Protein AF-A0A1B6IIE5-F1 (afdb_monomer)

Organism: NCBI:txid320908

InterPro domains:
  IPR002126 Cadherin-like [PF00028] (2-66)
  IPR002126 Cadherin-like [PF00028] (81-155)
  IPR002126 Cadherin-like [PR00205] (16-35)
  IPR002126 Cadherin-like [PR00205] (54-73)
  IPR002126 Cadherin-like [PR00205] (73-86)
  IPR002126 Cadherin-like [PR00205] (128-154)
  IPR002126 Cadherin-like [PS50268] (2-75)
  IPR002126 Cadherin-like [PS50268] (76-156)
  IPR002126 Cadherin-like [SM00112] (1-73)
  IPR002126 Cadherin-like [SM00112] (97-156)
  IPR015919 Cadherin-like superfamily [SSF49313] (2-75)
  IPR015919 Cadherin-like superfamily [SSF49313] (68-156)
  IPR050971 Cadherin domain-containing protein [PTHR24025] (2-156)

Solvent-accessible surface area (backbone atoms only — not comparable to full-atom values): 9557 Å² total; per-residue (Å²): 129,87,72,59,52,42,38,44,76,75,53,96,63,62,70,72,35,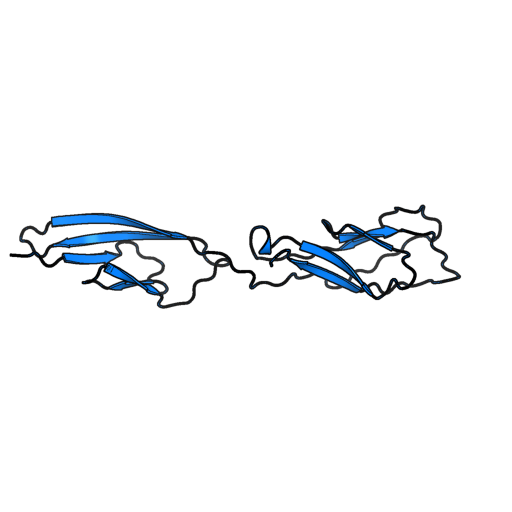45,43,68,40,39,78,76,64,48,77,44,73,69,46,85,87,48,47,90,80,53,48,66,46,78,42,40,36,36,42,33,42,77,50,89,81,58,56,70,53,75,49,80,48,80,45,74,52,77,78,62,79,79,61,67,63,41,54,69,71,86,73,88,87,82,87,78,69,40,86,51,62,64,66,41,78,70,51,69,51,53,67,51,42,80,31,65,74,54,40,29,35,56,38,32,43,78,77,42,56,53,93,81,57,42,56,45,56,42,36,82,64,29,37,29,26,31,61,38,78,52,48,55,92,82,56,77,77,73,68,69,42,73,46,66,41,52,64,64,130

Radius of gyration: 28.07 Å; Cα contacts (8 Å, |Δi|>4): 304; chains: 1; bounding box: 53×23×88 Å

Structure (mmCIF, N/CA/C/O backbone):
data_AF-A0A1B6IIE5-F1
#
_entry.id   AF-A0A1B6IIE5-F1
#
loop_
_atom_site.group_PDB
_atom_site.id
_atom_site.type_symbol
_atom_site.label_atom_id
_atom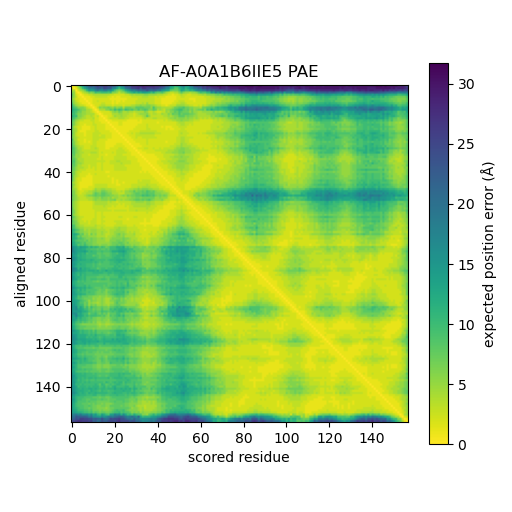_site.label_alt_id
_atom_site.label_comp_id
_atom_site.label_asym_id
_atom_site.label_entity_id
_atom_site.label_seq_id
_atom_site.pdbx_PDB_ins_code
_atom_site.Cartn_x
_atom_site.Cartn_y
_atom_site.Cartn_z
_atom_site.occupancy
_atom_site.B_iso_or_equiv
_atom_site.auth_seq_id
_atom_site.auth_comp_id
_atom_site.auth_asym_id
_atom_site.auth_atom_id
_atom_site.pdbx_PDB_model_num
ATOM 1 N N . VAL A 1 1 ? 18.005 -2.389 -51.047 1.00 48.44 1 VAL A N 1
ATOM 2 C CA . VAL A 1 1 ? 18.476 -3.244 -49.935 1.00 48.44 1 VAL A CA 1
ATOM 3 C C . VAL A 1 1 ? 17.670 -2.826 -48.723 1.00 48.44 1 VAL A C 1
ATOM 5 O O . VAL A 1 1 ? 17.809 -1.683 -48.314 1.00 48.44 1 VAL A O 1
ATOM 8 N N . ASN A 1 2 ? 16.753 -3.667 -48.246 1.00 52.00 2 ASN A N 1
ATOM 9 C CA . ASN A 1 2 ? 16.022 -3.385 -47.009 1.00 52.00 2 ASN A CA 1
ATOM 10 C C . ASN A 1 2 ? 17.036 -3.542 -45.873 1.00 52.00 2 ASN A C 1
ATOM 12 O O . ASN A 1 2 ? 17.532 -4.647 -45.661 1.00 52.00 2 ASN A O 1
ATOM 16 N N . GLY A 1 3 ? 17.448 -2.431 -45.262 1.00 69.19 3 GLY A N 1
ATOM 17 C CA . GLY A 1 3 ? 18.458 -2.441 -44.207 1.00 69.19 3 GLY A CA 1
ATOM 18 C C . GLY A 1 3 ? 17.947 -3.235 -43.013 1.00 69.19 3 GLY A C 1
ATOM 19 O O . GLY A 1 3 ? 16.862 -2.950 -42.511 1.00 69.19 3 GLY A O 1
ATOM 20 N N . LEU A 1 4 ? 18.703 -4.246 -42.588 1.00 84.94 4 LEU A N 1
ATOM 21 C CA . LEU A 1 4 ? 18.440 -4.917 -41.323 1.00 84.94 4 LEU A CA 1
ATOM 22 C C . LEU A 1 4 ? 18.712 -3.905 -40.205 1.00 84.94 4 LEU A C 1
ATOM 24 O O . LEU A 1 4 ? 19.760 -3.258 -40.206 1.00 84.94 4 LEU A O 1
ATOM 28 N N . VAL A 1 5 ? 17.767 -3.761 -39.281 1.00 92.88 5 VAL A N 1
ATOM 29 C CA . VAL A 1 5 ? 17.899 -2.898 -38.105 1.00 92.88 5 VAL A CA 1
ATOM 30 C C . VAL A 1 5 ? 18.049 -3.789 -36.881 1.00 92.88 5 VAL A C 1
ATOM 32 O O . VAL A 1 5 ? 17.327 -4.776 -36.747 1.00 92.88 5 VAL A O 1
ATOM 35 N N . THR A 1 6 ? 19.003 -3.455 -36.017 1.00 95.31 6 THR A N 1
ATOM 36 C CA . THR A 1 6 ? 19.209 -4.120 -34.726 1.00 95.31 6 THR A CA 1
ATOM 37 C C . THR A 1 6 ? 18.840 -3.166 -33.598 1.00 95.31 6 THR A C 1
ATOM 39 O O . THR A 1 6 ? 19.190 -1.986 -33.651 1.00 95.31 6 THR A O 1
ATOM 42 N N . TYR A 1 7 ? 18.143 -3.683 -32.589 1.00 95.94 7 TYR A N 1
ATOM 43 C CA . TYR A 1 7 ? 17.722 -2.952 -31.401 1.00 95.94 7 TYR A CA 1
ATOM 44 C C . TYR A 1 7 ? 18.559 -3.350 -30.187 1.00 95.94 7 TYR A C 1
ATOM 46 O O . TYR A 1 7 ? 18.767 -4.538 -29.936 1.00 95.94 7 TYR A O 1
ATOM 54 N N . THR A 1 8 ? 19.008 -2.367 -29.416 1.00 95.44 8 THR A N 1
ATOM 55 C CA . THR A 1 8 ? 19.766 -2.580 -28.177 1.00 95.44 8 THR A CA 1
ATOM 56 C C . THR A 1 8 ? 19.305 -1.620 -27.089 1.00 95.44 8 THR A C 1
ATOM 58 O O . THR A 1 8 ? 18.923 -0.482 -27.363 1.00 95.44 8 THR A O 1
ATOM 61 N N . VAL A 1 9 ? 19.333 -2.079 -25.840 1.00 95.44 9 VAL A N 1
ATOM 62 C CA . VAL A 1 9 ? 19.151 -1.215 -24.670 1.00 95.44 9 VAL A CA 1
ATOM 63 C C . VAL A 1 9 ? 20.506 -0.582 -24.348 1.00 95.44 9 VAL A C 1
ATOM 65 O O . VAL A 1 9 ? 21.506 -1.287 -24.261 1.00 95.44 9 VAL A O 1
ATOM 68 N N . ILE A 1 10 ? 20.547 0.745 -24.226 1.00 92.94 10 ILE A N 1
ATOM 69 C CA . ILE A 1 10 ? 21.760 1.516 -23.898 1.00 92.94 10 ILE A CA 1
ATOM 70 C C . ILE A 1 10 ? 21.929 1.667 -22.378 1.00 92.94 10 ILE A C 1
ATOM 72 O O . ILE A 1 10 ? 23.023 1.933 -21.898 1.00 92.94 10 ILE A O 1
ATOM 76 N N . SER A 1 11 ? 20.841 1.566 -21.616 1.00 83.25 11 SER A N 1
ATOM 77 C CA . SER A 1 11 ? 20.839 1.780 -20.170 1.00 83.25 11 SER A CA 1
ATOM 78 C C . SER A 1 11 ? 21.270 0.529 -19.392 1.00 83.25 11 SER A C 1
ATOM 80 O O . SER A 1 11 ? 20.742 -0.551 -19.632 1.00 83.25 11 SER A O 1
ATOM 82 N N . ASP A 1 12 ? 22.151 0.695 -18.403 1.00 82.25 12 ASP A N 1
ATOM 83 C CA . ASP A 1 12 ? 22.782 -0.409 -17.656 1.00 82.25 12 ASP A CA 1
ATOM 84 C C . ASP A 1 12 ? 22.019 -0.832 -16.381 1.00 82.25 12 ASP A C 1
ATOM 86 O O . ASP A 1 12 ? 22.616 -1.055 -15.329 1.00 82.25 12 ASP A O 1
ATOM 90 N N . TRP A 1 13 ? 20.690 -0.936 -16.436 1.00 89.62 13 TRP A N 1
ATOM 91 C CA . TRP A 1 13 ? 19.877 -1.336 -15.279 1.00 89.62 13 TRP A CA 1
ATOM 92 C C . TRP A 1 13 ? 18.677 -2.185 -15.693 1.00 89.62 13 TRP A C 1
ATOM 94 O O . TRP A 1 13 ? 18.272 -2.153 -16.853 1.00 89.62 13 TRP A O 1
ATOM 104 N N . ALA A 1 14 ? 18.132 -2.956 -14.745 1.00 87.88 14 ALA A N 1
ATOM 105 C CA . ALA A 1 14 ? 16.998 -3.863 -14.956 1.00 87.88 14 ALA A CA 1
ATOM 106 C C . ALA A 1 14 ? 17.193 -4.882 -16.102 1.00 87.88 14 ALA A C 1
ATOM 108 O O . ALA A 1 14 ? 16.223 -5.395 -16.661 1.00 87.88 14 ALA A O 1
ATOM 109 N N . ASN A 1 15 ? 18.449 -5.197 -16.443 1.00 86.94 15 ASN A N 1
ATOM 110 C CA . ASN A 1 15 ? 18.819 -6.186 -17.466 1.00 86.94 15 ASN A CA 1
ATOM 111 C C . ASN A 1 15 ? 18.493 -7.632 -17.044 1.00 86.94 15 ASN A C 1
ATOM 113 O O . ASN A 1 15 ? 18.486 -8.546 -17.866 1.00 86.94 15 ASN A O 1
ATOM 117 N N . ASP A 1 16 ? 18.262 -7.838 -15.753 1.00 90.69 16 ASP A N 1
ATOM 118 C CA . ASP A 1 16 ? 17.769 -9.057 -15.121 1.00 90.69 16 ASP A CA 1
ATOM 119 C C . ASP A 1 16 ? 16.233 -9.156 -15.117 1.00 90.69 16 ASP A C 1
ATOM 121 O O . ASP A 1 16 ? 15.692 -10.257 -14.984 1.00 90.69 16 ASP A O 1
ATOM 125 N N . VAL A 1 17 ? 15.529 -8.040 -15.341 1.00 94.81 17 VAL A N 1
ATOM 126 C CA . VAL A 1 17 ? 14.057 -7.958 -15.346 1.00 94.81 17 VAL A CA 1
ATOM 127 C C . VAL A 1 17 ? 13.484 -7.877 -16.762 1.00 94.81 17 VAL A C 1
ATOM 129 O O . VAL A 1 17 ? 12.465 -8.512 -17.046 1.00 94.81 17 VAL A O 1
ATOM 132 N N . PHE A 1 18 ? 14.133 -7.137 -17.664 1.00 95.81 18 PHE A N 1
ATOM 133 C CA . PHE A 1 18 ? 13.697 -6.947 -19.045 1.00 95.81 18 PHE A CA 1
ATOM 134 C C . PHE A 1 18 ? 14.753 -7.414 -20.045 1.00 95.81 18 PHE A C 1
ATOM 136 O O . PHE A 1 18 ? 15.941 -7.126 -19.923 1.00 95.81 18 PHE A O 1
ATOM 143 N N . SER A 1 19 ? 14.288 -8.055 -21.116 1.00 95.25 19 SER A N 1
ATOM 144 C CA . SER A 1 19 ? 15.100 -8.394 -22.283 1.00 95.25 19 SER A CA 1
ATOM 145 C C . SER A 1 19 ? 14.479 -7.816 -23.548 1.00 95.25 19 SER A C 1
ATOM 147 O O . SER A 1 19 ? 13.271 -7.920 -23.752 1.00 95.25 19 SER A O 1
ATOM 149 N N . LEU A 1 20 ? 15.305 -7.210 -24.402 1.00 96.12 20 LEU A N 1
ATOM 150 C CA . LEU A 1 20 ? 14.897 -6.676 -25.698 1.00 96.12 20 LEU A CA 1
ATOM 151 C C . LEU A 1 20 ? 15.361 -7.610 -26.812 1.00 96.12 20 LEU A C 1
ATOM 153 O O . LEU A 1 20 ? 16.560 -7.827 -26.991 1.00 96.12 20 LEU A O 1
ATOM 157 N N . HIS A 1 21 ? 14.423 -8.122 -27.604 1.00 96.06 21 HIS A N 1
ATOM 158 C CA . HIS A 1 21 ? 14.763 -8.973 -28.734 1.00 96.06 21 HIS A CA 1
ATOM 159 C C . HIS A 1 21 ? 15.382 -8.141 -29.881 1.00 96.06 21 HIS A C 1
ATOM 161 O O . HIS A 1 21 ? 14.698 -7.288 -30.465 1.00 96.06 21 HIS A O 1
ATOM 167 N N . PRO A 1 22 ? 16.641 -8.404 -30.282 1.00 95.00 22 PRO A N 1
ATOM 168 C CA . PRO A 1 22 ? 17.423 -7.468 -31.089 1.00 95.00 22 PRO A CA 1
ATOM 169 C C . PRO A 1 22 ? 16.942 -7.305 -32.535 1.00 95.00 22 PRO A C 1
ATOM 171 O O . PRO A 1 22 ? 17.253 -6.297 -33.154 1.00 95.00 22 PRO A O 1
ATOM 174 N N . GLN A 1 23 ? 16.175 -8.248 -33.093 1.00 93.56 23 GLN A N 1
ATOM 175 C CA . GLN A 1 23 ? 15.643 -8.133 -34.464 1.00 93.56 23 GLN A CA 1
ATOM 176 C C . GLN A 1 23 ? 14.181 -7.678 -34.530 1.00 93.56 23 GLN A C 1
ATOM 178 O O . GLN A 1 23 ? 13.736 -7.219 -35.576 1.00 93.56 23 GLN A O 1
ATOM 183 N N . THR A 1 24 ? 13.416 -7.840 -33.450 1.00 94.06 24 THR A N 1
ATOM 184 C CA . THR A 1 24 ? 11.966 -7.559 -33.454 1.00 94.06 24 THR A CA 1
ATOM 185 C C . THR A 1 24 ? 11.621 -6.321 -32.640 1.00 94.06 24 THR A C 1
ATOM 187 O O . THR A 1 24 ? 10.545 -5.765 -32.831 1.00 94.06 24 THR A O 1
ATOM 190 N N . GLY A 1 25 ? 12.506 -5.894 -31.732 1.00 93.75 25 GLY A N 1
ATOM 191 C CA . GLY A 1 25 ? 12.255 -4.781 -30.821 1.00 93.75 25 GLY A CA 1
ATOM 192 C C . GLY A 1 25 ? 11.240 -5.105 -29.720 1.00 93.75 25 GLY A C 1
ATOM 193 O O . GLY A 1 25 ? 10.782 -4.197 -29.034 1.00 93.75 25 GLY A O 1
ATOM 194 N N . ILE A 1 26 ? 10.866 -6.379 -29.549 1.00 95.94 26 ILE A N 1
ATOM 195 C CA . ILE A 1 26 ? 9.922 -6.804 -28.510 1.00 95.94 26 ILE A CA 1
ATOM 196 C C . ILE A 1 26 ? 10.652 -6.881 -27.170 1.00 95.94 26 ILE A C 1
ATOM 198 O O . ILE A 1 26 ? 11.647 -7.597 -27.051 1.00 95.94 26 ILE A O 1
ATOM 202 N N . PHE A 1 27 ? 10.126 -6.179 -26.167 1.00 95.94 27 PHE A N 1
ATOM 203 C CA . PHE A 1 27 ? 10.498 -6.384 -24.772 1.00 95.94 27 PHE A CA 1
ATOM 204 C C . PHE A 1 27 ? 9.772 -7.602 -24.198 1.00 95.94 27 PHE A C 1
ATOM 206 O O . PHE A 1 27 ? 8.569 -7.774 -24.398 1.00 95.94 27 PHE A O 1
ATOM 213 N N . THR A 1 28 ? 10.497 -8.424 -23.450 1.00 95.94 28 THR A N 1
ATOM 214 C CA . THR A 1 28 ? 9.960 -9.539 -22.665 1.00 95.94 28 THR A CA 1
ATOM 215 C C . THR A 1 28 ? 10.454 -9.446 -21.234 1.00 95.94 28 THR A C 1
ATOM 217 O O . THR A 1 28 ? 11.589 -9.029 -21.002 1.00 95.94 28 THR A O 1
ATOM 220 N N . LEU A 1 29 ? 9.629 -9.884 -20.289 1.00 96.31 29 LEU A N 1
ATOM 221 C CA . LEU A 1 29 ? 10.024 -10.007 -18.893 1.00 96.31 29 LEU A CA 1
ATOM 222 C C . LEU A 1 29 ? 10.850 -11.276 -18.676 1.00 96.31 29 LEU A C 1
ATOM 224 O O . LEU A 1 29 ? 10.483 -12.355 -19.146 1.00 96.31 29 LEU A O 1
ATOM 228 N N . THR A 1 30 ? 11.949 -11.139 -17.947 1.00 95.56 30 THR A N 1
ATOM 229 C CA . THR A 1 30 ? 12.789 -12.244 -17.466 1.00 95.56 30 THR A CA 1
ATOM 230 C C . THR A 1 30 ? 12.601 -12.503 -15.973 1.00 95.56 30 THR A C 1
ATOM 232 O O . THR A 1 30 ? 12.915 -13.598 -15.508 1.00 95.56 30 THR A O 1
ATOM 235 N N . ALA A 1 31 ? 12.024 -11.543 -15.246 1.00 95.25 31 ALA A N 1
ATOM 236 C CA . ALA A 1 31 ? 11.636 -11.656 -13.845 1.00 95.25 31 ALA A CA 1
ATOM 237 C C . ALA A 1 31 ? 10.215 -11.112 -13.621 1.00 95.25 31 ALA A C 1
ATOM 239 O O . ALA A 1 31 ? 9.597 -10.545 -14.526 1.00 95.25 31 ALA A O 1
ATOM 240 N N . ARG A 1 32 ? 9.678 -11.326 -12.416 1.00 94.12 32 ARG A N 1
ATOM 241 C CA . ARG A 1 32 ? 8.407 -10.719 -12.002 1.00 94.12 32 ARG A CA 1
ATOM 242 C C . ARG A 1 32 ? 8.617 -9.235 -11.709 1.00 94.12 32 ARG A C 1
ATOM 244 O O . ARG A 1 32 ? 9.717 -8.837 -11.345 1.00 94.12 32 ARG A O 1
ATOM 251 N N . LEU A 1 33 ? 7.560 -8.458 -11.902 1.00 95.81 33 LEU A N 1
ATOM 252 C CA . LEU A 1 33 ? 7.503 -7.063 -11.486 1.00 95.81 33 LEU A CA 1
ATOM 253 C C . LEU A 1 33 ? 6.863 -7.000 -10.103 1.00 95.81 33 LEU A C 1
ATOM 255 O O . LEU A 1 33 ? 5.971 -7.799 -9.821 1.00 95.81 33 LEU A O 1
ATOM 259 N N . ASP A 1 34 ? 7.327 -6.054 -9.304 1.00 94.44 34 ASP A N 1
ATOM 260 C CA . ASP A 1 34 ? 6.871 -5.779 -7.948 1.00 94.44 34 ASP A CA 1
ATOM 261 C C . ASP A 1 34 ? 6.763 -4.249 -7.825 1.00 94.44 34 ASP A C 1
ATOM 263 O O . ASP A 1 34 ? 7.736 -3.535 -8.107 1.00 94.44 34 ASP A O 1
ATOM 267 N N . TYR A 1 35 ? 5.558 -3.748 -7.539 1.00 95.12 35 TYR A N 1
ATOM 268 C CA . TYR A 1 35 ? 5.285 -2.310 -7.497 1.00 95.12 35 TYR A CA 1
ATOM 269 C C . TYR A 1 35 ? 5.895 -1.671 -6.242 1.00 95.12 35 TYR A C 1
ATOM 271 O O . TYR A 1 35 ? 6.420 -0.553 -6.316 1.00 95.12 35 TYR A O 1
ATOM 279 N N . GLU A 1 36 ? 5.907 -2.409 -5.135 1.00 94.19 36 GLU A N 1
ATOM 280 C CA . GLU A 1 36 ? 6.474 -2.026 -3.844 1.00 94.19 36 G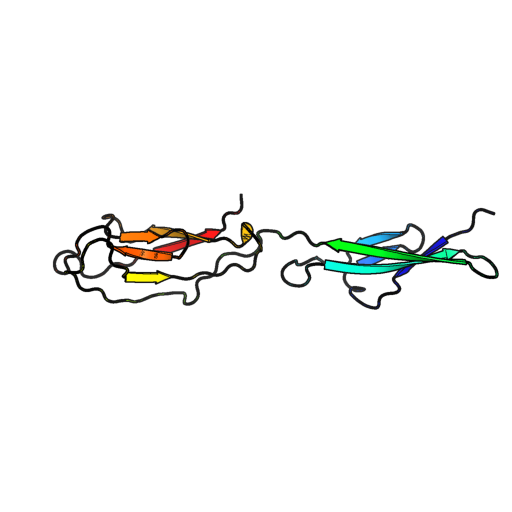LU A CA 1
ATOM 281 C C . GLU A 1 36 ? 8.005 -1.925 -3.927 1.00 94.19 36 GLU A C 1
ATOM 283 O O . GLU A 1 36 ? 8.618 -1.147 -3.190 1.00 94.19 36 GLU A O 1
ATOM 288 N N . GLU A 1 37 ? 8.633 -2.658 -4.856 1.00 93.44 37 GLU A N 1
ATOM 289 C CA . GLU A 1 37 ? 10.071 -2.572 -5.126 1.00 93.44 37 GLU A CA 1
ATOM 290 C C . GLU A 1 37 ? 10.424 -1.486 -6.163 1.00 93.44 37 GLU A C 1
ATOM 292 O O . GLU A 1 37 ? 11.251 -0.607 -5.890 1.00 93.44 37 GLU A O 1
ATOM 297 N N . VAL A 1 38 ? 9.830 -1.527 -7.368 1.00 95.19 38 VAL A N 1
ATOM 298 C CA . VAL A 1 38 ? 10.144 -0.593 -8.468 1.00 95.19 38 VAL A CA 1
ATOM 299 C C . VAL A 1 38 ? 8.896 -0.212 -9.268 1.00 95.19 38 VAL A C 1
ATOM 301 O O . VAL A 1 38 ? 8.383 -0.972 -10.083 1.00 95.19 38 VAL A O 1
ATOM 304 N N . GLN A 1 39 ? 8.486 1.051 -9.154 1.00 95.00 39 GLN A N 1
ATOM 305 C CA . GLN A 1 39 ? 7.249 1.549 -9.775 1.00 95.00 39 GLN A CA 1
ATOM 306 C C . GLN A 1 39 ? 7.371 1.900 -11.267 1.00 95.00 39 GLN A C 1
ATOM 308 O O . GLN A 1 39 ? 6.373 1.927 -11.991 1.00 95.00 39 GLN A O 1
ATOM 313 N N . HIS A 1 40 ? 8.572 2.225 -11.755 1.00 94.94 40 HIS A N 1
ATOM 314 C CA . HIS A 1 40 ? 8.760 2.618 -13.151 1.00 94.94 40 HIS A CA 1
ATOM 315 C C . HIS A 1 40 ? 10.130 2.237 -13.708 1.00 94.94 40 HIS A C 1
ATOM 317 O O . HIS A 1 40 ? 11.153 2.400 -13.047 1.00 94.94 40 HIS A O 1
ATOM 323 N N . TYR A 1 41 ? 10.139 1.815 -14.975 1.00 95.25 41 TYR A N 1
ATOM 324 C CA . TYR A 1 41 ? 11.342 1.556 -15.756 1.00 95.25 41 TYR A CA 1
ATOM 325 C C . TYR A 1 41 ? 11.470 2.520 -16.929 1.00 95.25 41 TYR A C 1
ATOM 327 O O . TYR A 1 41 ? 10.509 2.805 -17.642 1.00 95.25 41 TYR A O 1
ATOM 335 N N . ILE A 1 42 ? 12.684 3.019 -17.139 1.00 94.81 42 ILE A N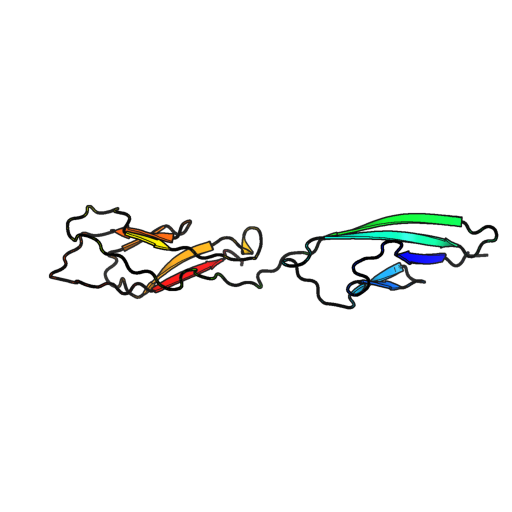 1
ATOM 336 C CA . ILE A 1 42 ? 13.025 3.977 -18.192 1.00 94.81 42 ILE A CA 1
ATOM 337 C C . ILE A 1 42 ? 14.223 3.430 -18.959 1.00 94.81 42 ILE A C 1
ATOM 339 O O . ILE A 1 42 ? 15.355 3.446 -18.470 1.00 94.81 42 ILE A O 1
ATOM 343 N N . PHE A 1 43 ? 13.971 2.976 -20.183 1.00 95.62 43 PHE A N 1
ATOM 344 C CA . PHE A 1 43 ? 15.001 2.439 -21.065 1.00 95.62 43 PHE A CA 1
ATOM 345 C C . PHE A 1 43 ? 15.292 3.407 -22.198 1.00 95.62 43 PHE A C 1
ATOM 347 O O . PHE A 1 43 ? 14.377 3.926 -22.836 1.00 95.62 43 PHE A O 1
ATOM 354 N N . VAL A 1 44 ? 16.572 3.598 -22.506 1.00 95.62 44 VAL A N 1
ATOM 355 C CA . VAL A 1 44 ? 16.986 4.241 -23.756 1.00 95.62 44 VAL A CA 1
ATOM 356 C C . VAL A 1 44 ? 17.342 3.138 -24.738 1.00 95.62 44 VAL A C 1
ATOM 358 O O . VAL A 1 44 ? 18.272 2.372 -24.501 1.00 95.62 44 VAL A O 1
ATOM 361 N N . VAL A 1 45 ? 16.598 3.046 -25.835 1.00 95.75 45 VAL A N 1
ATOM 362 C CA . VAL A 1 45 ? 16.787 2.026 -26.870 1.00 95.75 45 VAL A CA 1
ATOM 363 C C . VAL A 1 45 ? 17.436 2.660 -28.088 1.00 95.75 45 VAL A C 1
ATOM 365 O O . VAL A 1 45 ? 17.006 3.722 -28.539 1.00 95.75 45 VAL A O 1
ATOM 368 N N . GLN A 1 46 ? 18.449 2.000 -28.640 1.00 96.56 46 GLN A N 1
ATOM 369 C CA . GLN A 1 46 ? 19.049 2.343 -29.921 1.00 96.56 46 GLN A CA 1
ATOM 370 C C . GLN A 1 46 ? 18.531 1.407 -31.008 1.00 96.56 46 GLN A C 1
ATOM 372 O O . GLN A 1 46 ? 18.505 0.193 -30.832 1.00 96.56 46 GLN A O 1
ATOM 377 N N . ALA A 1 47 ? 18.170 1.981 -32.149 1.00 96.50 47 ALA A N 1
ATOM 378 C CA . ALA A 1 47 ? 18.004 1.271 -33.407 1.00 96.50 47 ALA A CA 1
ATOM 379 C C . ALA A 1 47 ? 19.190 1.621 -34.310 1.00 96.50 47 ALA A C 1
ATOM 381 O O . ALA A 1 47 ? 19.461 2.805 -34.524 1.00 96.50 47 ALA A O 1
ATOM 382 N N . GLN A 1 48 ? 19.892 0.616 -34.827 1.00 95.62 48 GLN A N 1
ATOM 383 C CA . GLN A 1 48 ? 21.065 0.793 -35.685 1.00 95.62 48 GLN A CA 1
ATOM 384 C C . GLN A 1 48 ? 20.927 -0.033 -36.965 1.00 95.62 48 GLN A C 1
ATOM 386 O O . GLN A 1 48 ? 20.560 -1.209 -36.911 1.00 95.62 48 GLN A O 1
ATOM 391 N N . ASP A 1 49 ? 21.221 0.575 -38.116 1.00 93.88 49 ASP A N 1
ATOM 392 C CA . ASP A 1 49 ? 21.276 -0.135 -39.394 1.00 93.88 49 ASP A CA 1
ATOM 393 C C . ASP A 1 49 ? 22.628 -0.840 -39.620 1.00 93.88 49 ASP A C 1
ATOM 395 O O . ASP A 1 49 ? 23.626 -0.593 -38.942 1.00 93.88 49 ASP A O 1
ATOM 399 N N . THR A 1 50 ? 22.683 -1.734 -40.608 1.00 89.81 50 THR A N 1
ATOM 400 C CA . THR A 1 50 ? 23.926 -2.421 -41.003 1.00 89.81 50 THR A CA 1
ATOM 401 C C . THR A 1 50 ? 24.746 -1.650 -42.052 1.00 89.81 50 THR A C 1
ATOM 403 O O . THR A 1 50 ? 25.508 -2.260 -42.810 1.00 89.81 50 THR A O 1
ATOM 406 N N . GLY A 1 51 ? 24.545 -0.335 -42.183 1.00 87.19 51 GLY A N 1
ATOM 407 C CA . GLY A 1 51 ? 25.201 0.507 -43.183 1.00 87.19 51 GLY A CA 1
ATOM 408 C C . GLY A 1 51 ? 26.703 0.711 -42.943 1.00 87.19 51 GLY A C 1
ATOM 409 O O . GLY A 1 51 ? 27.255 0.367 -41.897 1.00 87.19 51 GLY A O 1
ATOM 410 N N . ARG A 1 52 ? 27.393 1.295 -43.934 1.00 88.44 52 ARG A N 1
ATOM 411 C CA . ARG A 1 52 ? 28.779 1.789 -43.809 1.00 88.44 52 ARG A CA 1
ATOM 412 C C . ARG A 1 52 ? 28.887 3.196 -44.425 1.00 88.44 52 ARG A C 1
ATOM 414 O O . ARG A 1 52 ? 28.967 3.287 -45.650 1.00 88.44 52 ARG A O 1
ATOM 421 N N . PRO A 1 53 ? 28.912 4.278 -43.623 1.00 89.75 53 PRO A N 1
ATOM 422 C CA . PRO A 1 53 ? 28.786 4.286 -42.160 1.00 89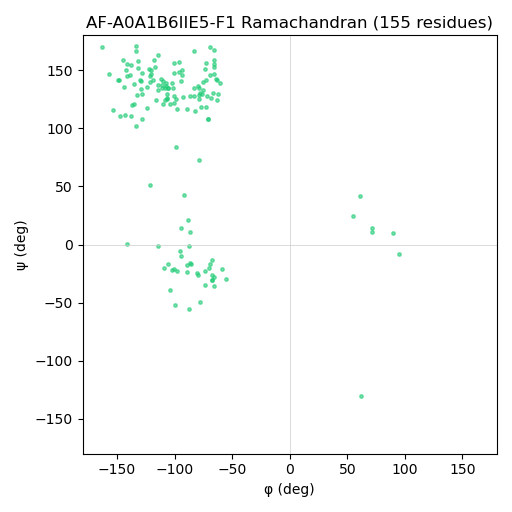.75 53 PRO A CA 1
ATOM 423 C C . PRO A 1 53 ? 27.394 3.820 -41.705 1.00 89.75 53 PRO A C 1
ATOM 425 O O . PRO A 1 53 ? 26.429 3.961 -42.453 1.00 89.75 53 PRO A O 1
ATOM 428 N N . SER A 1 54 ? 27.298 3.251 -40.502 1.00 90.38 54 SER A N 1
ATOM 429 C CA . SER A 1 54 ? 26.007 2.878 -39.915 1.00 90.38 54 SER A CA 1
ATOM 430 C C . SER A 1 54 ? 25.271 4.119 -39.421 1.00 90.38 54 SER A C 1
ATOM 432 O O . SER A 1 54 ? 25.899 4.985 -38.804 1.00 90.38 54 SER A O 1
ATOM 434 N N . LEU A 1 55 ? 23.959 4.177 -39.620 1.00 94.19 55 LEU A N 1
ATOM 435 C CA . LEU A 1 55 ? 23.092 5.186 -39.018 1.00 94.19 55 LEU A CA 1
ATOM 436 C C . 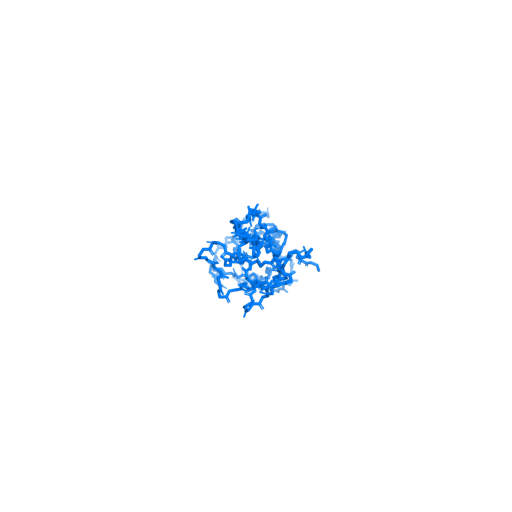LEU A 1 55 ? 22.371 4.602 -37.802 1.00 94.19 55 LEU A C 1
ATOM 438 O O . LEU A 1 55 ? 22.053 3.413 -37.754 1.00 94.19 55 LEU A O 1
ATOM 442 N N . SER A 1 56 ? 22.107 5.452 -36.812 1.00 95.31 56 SER A N 1
ATOM 443 C CA . SER A 1 56 ? 21.403 5.063 -35.593 1.00 95.31 56 SER A CA 1
ATOM 444 C C . SER A 1 56 ? 20.456 6.151 -35.107 1.00 95.31 56 SER A C 1
ATOM 446 O O . SER A 1 56 ? 20.750 7.338 -35.252 1.00 95.31 56 SER A O 1
ATOM 448 N N . SER A 1 57 ? 19.370 5.748 -34.454 1.00 95.69 57 SER A N 1
ATOM 449 C CA . SER A 1 57 ? 18.462 6.632 -33.716 1.00 95.69 57 SER A CA 1
ATOM 450 C C . SER A 1 57 ? 18.184 6.067 -32.331 1.00 95.69 57 SER A C 1
ATOM 452 O O . SER A 1 57 ? 18.182 4.849 -32.159 1.00 95.69 57 SER A O 1
ATOM 454 N N . THR A 1 58 ? 17.891 6.932 -31.365 1.00 96.38 58 THR A N 1
ATOM 455 C CA . THR A 1 58 ? 17.511 6.521 -30.012 1.00 96.38 58 THR A CA 1
ATOM 456 C C . THR A 1 58 ? 16.096 6.964 -29.666 1.00 96.38 58 THR A C 1
ATOM 458 O O . THR A 1 58 ? 15.595 7.955 -30.198 1.00 96.38 58 THR A O 1
ATOM 461 N N . LEU A 1 59 ? 15.451 6.220 -28.772 1.00 95.69 59 LEU A N 1
ATOM 462 C CA . LEU A 1 59 ? 14.169 6.580 -28.171 1.00 95.69 59 LEU A CA 1
ATOM 463 C C . LEU A 1 59 ? 14.144 6.177 -26.697 1.00 95.69 59 LEU A C 1
ATOM 465 O O . LEU A 1 59 ? 14.852 5.252 -26.295 1.00 95.69 59 LEU A O 1
ATOM 469 N N . THR A 1 60 ? 13.308 6.850 -25.911 1.00 95.88 60 THR A N 1
ATOM 470 C CA . THR A 1 60 ? 13.068 6.504 -24.506 1.00 95.88 60 THR A CA 1
ATOM 471 C C . THR A 1 60 ? 11.759 5.734 -24.382 1.00 95.88 60 THR A C 1
ATOM 473 O O . THR A 1 60 ? 10.723 6.199 -24.857 1.00 95.88 60 THR A O 1
ATOM 476 N N . VAL A 1 61 ? 11.803 4.570 -23.737 1.00 94.81 61 VAL A N 1
ATOM 477 C CA . VAL A 1 61 ? 10.635 3.748 -23.403 1.00 94.81 61 VAL A CA 1
ATOM 478 C C . VAL A 1 61 ? 10.365 3.868 -21.911 1.00 94.81 61 VAL A C 1
ATOM 480 O O . VAL A 1 61 ? 11.274 3.671 -21.107 1.00 94.81 61 VAL A O 1
ATOM 483 N N . PHE A 1 62 ? 9.116 4.161 -21.562 1.00 95.50 62 PHE A N 1
ATOM 484 C CA . PHE A 1 62 ? 8.640 4.220 -20.185 1.00 95.50 62 PHE A CA 1
ATOM 485 C C . PHE A 1 62 ? 7.733 3.020 -19.921 1.00 95.50 62 PHE A C 1
ATOM 487 O O . PHE A 1 62 ? 6.745 2.825 -20.632 1.00 95.50 62 PHE A O 1
ATOM 494 N N . PHE A 1 63 ? 8.054 2.243 -18.894 1.00 95.25 63 PHE A N 1
ATOM 495 C CA . PHE A 1 63 ? 7.183 1.219 -18.338 1.00 95.25 63 PHE A CA 1
ATOM 496 C C . PHE A 1 63 ? 6.729 1.683 -16.962 1.00 95.25 63 PHE A C 1
ATOM 498 O O . PHE A 1 63 ? 7.561 1.908 -16.090 1.00 95.25 63 PHE A O 1
ATOM 505 N N . ASN A 1 64 ? 5.421 1.812 -16.774 1.00 95.50 64 ASN A N 1
ATOM 506 C CA . ASN A 1 64 ? 4.838 2.021 -15.455 1.00 95.50 64 ASN A CA 1
ATOM 507 C C . ASN A 1 64 ? 4.345 0.666 -14.958 1.00 95.50 64 ASN A C 1
ATOM 509 O O . ASN A 1 64 ? 3.590 -0.002 -15.671 1.00 95.50 64 ASN A O 1
ATOM 513 N N . VAL A 1 65 ? 4.795 0.264 -13.774 1.00 95.31 65 VAL A N 1
ATOM 514 C CA . VAL A 1 65 ? 4.252 -0.909 -13.093 1.00 95.31 65 VAL A CA 1
ATOM 515 C C . VAL A 1 65 ? 2.898 -0.507 -12.526 1.00 95.31 65 VAL A C 1
ATOM 517 O O . VAL A 1 65 ? 2.745 0.584 -11.979 1.00 95.31 65 VAL A O 1
ATOM 520 N N . LEU A 1 66 ? 1.896 -1.351 -12.750 1.00 92.56 66 LEU A N 1
ATOM 521 C CA . LEU A 1 66 ? 0.578 -1.155 -12.169 1.00 92.56 66 LEU A CA 1
ATOM 522 C C . LEU A 1 66 ? 0.530 -1.922 -10.861 1.00 92.56 66 LEU A C 1
ATOM 524 O O . LEU A 1 66 ? 0.819 -3.117 -10.848 1.00 92.56 66 LEU A O 1
ATOM 528 N N . ASP A 1 67 ? 0.162 -1.200 -9.819 1.00 90.94 67 ASP A N 1
ATOM 529 C CA . ASP A 1 67 ? -0.046 -1.732 -8.487 1.00 90.94 67 ASP A CA 1
ATOM 530 C C . ASP A 1 67 ? -1.215 -2.732 -8.449 1.00 90.94 67 ASP A C 1
ATOM 532 O O . ASP A 1 67 ? -2.229 -2.550 -9.140 1.00 90.94 67 ASP A O 1
ATOM 536 N N . LEU A 1 68 ? -1.065 -3.785 -7.650 1.00 90.81 68 LEU A N 1
ATOM 537 C CA . LEU A 1 68 ? -2.077 -4.803 -7.380 1.00 90.81 68 LEU A CA 1
ATOM 538 C C . LEU A 1 68 ? -2.320 -4.845 -5.871 1.00 90.81 68 LEU A C 1
ATOM 540 O O . LEU A 1 68 ? -1.418 -4.578 -5.107 1.00 90.81 68 LEU A O 1
ATOM 544 N N . ASN A 1 69 ? -3.527 -5.219 -5.446 1.00 90.69 69 ASN A N 1
ATOM 545 C CA . ASN A 1 69 ? -3.820 -5.385 -4.021 1.00 90.69 69 ASN A CA 1
ATOM 546 C C . ASN A 1 69 ? -3.279 -6.730 -3.513 1.00 90.69 69 ASN A C 1
ATOM 548 O O . ASN A 1 69 ? -4.047 -7.697 -3.389 1.00 90.69 69 ASN A O 1
ATOM 552 N N . ASP A 1 70 ? -1.959 -6.844 -3.371 1.00 89.62 70 ASP A N 1
ATOM 553 C CA . ASP A 1 70 ? -1.279 -8.078 -2.971 1.00 89.62 70 ASP A CA 1
ATOM 554 C C . ASP A 1 70 ? -0.583 -8.003 -1.607 1.00 89.62 70 ASP A C 1
ATOM 556 O O . ASP A 1 70 ? -0.114 -9.039 -1.111 1.00 89.62 70 ASP A O 1
ATOM 560 N N . ASN A 1 71 ? -0.640 -6.847 -0.945 1.00 90.94 71 ASN A N 1
ATOM 561 C CA . ASN A 1 71 ? -0.342 -6.713 0.469 1.00 90.94 71 ASN A CA 1
ATOM 562 C C . ASN A 1 71 ? -1.639 -6.751 1.288 1.00 90.94 71 ASN A C 1
ATOM 564 O O . ASN A 1 71 ? -2.749 -6.618 0.784 1.00 90.94 71 ASN A O 1
ATOM 568 N N . ALA A 1 72 ? -1.506 -7.114 2.562 1.00 91.62 72 ALA A N 1
ATOM 569 C CA . ALA A 1 72 ? -2.635 -7.187 3.476 1.00 91.62 72 ALA A CA 1
ATOM 570 C C . ALA A 1 72 ? -2.399 -6.234 4.651 1.00 91.62 72 ALA A C 1
ATOM 572 O O . ALA A 1 72 ? -1.256 -6.144 5.126 1.00 91.62 72 ALA A O 1
ATOM 573 N N . PRO A 1 73 ? -3.461 -5.631 5.215 1.00 95.25 73 PRO A N 1
ATOM 574 C CA . PRO A 1 73 ? -3.305 -4.675 6.298 1.00 95.25 73 PRO A CA 1
ATOM 575 C C . PRO A 1 73 ? -2.671 -5.322 7.532 1.00 95.25 73 PRO A C 1
ATOM 577 O O . PRO A 1 73 ? -3.141 -6.351 8.03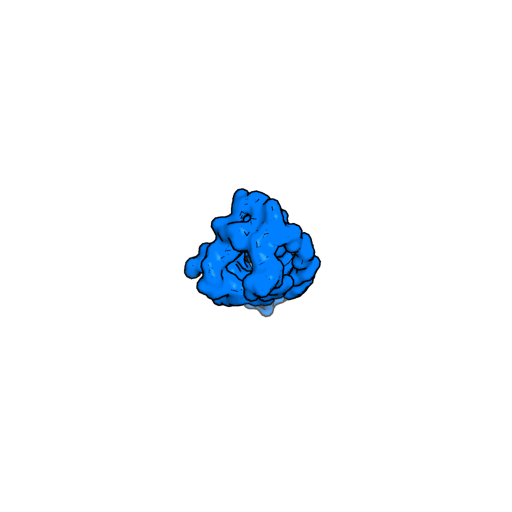0 1.00 95.25 73 PRO A O 1
ATOM 580 N N . LEU A 1 74 ? -1.629 -4.692 8.076 1.00 94.75 74 LEU A N 1
ATOM 581 C CA . LEU A 1 74 ? -0.909 -5.179 9.252 1.00 94.75 74 LEU A CA 1
ATOM 582 C C . LEU A 1 74 ? -1.040 -4.212 10.429 1.00 94.75 74 LEU A C 1
ATOM 584 O O . LEU A 1 74 ? -0.662 -3.049 10.325 1.00 94.75 74 LEU A O 1
ATOM 588 N N . PHE A 1 75 ? -1.516 -4.709 11.572 1.00 95.81 75 PHE A N 1
ATOM 589 C CA . PHE A 1 75 ? -1.522 -3.960 12.832 1.00 95.81 75 PHE A CA 1
ATOM 590 C C . PHE A 1 75 ? -0.136 -3.947 13.487 1.00 95.81 75 PHE A C 1
ATOM 592 O O . PHE A 1 75 ? 0.450 -5.007 13.723 1.00 95.81 75 PHE A O 1
ATOM 599 N N . ASP A 1 76 ? 0.334 -2.760 13.873 1.00 91.06 76 ASP A N 1
ATOM 600 C CA . ASP A 1 76 ? 1.526 -2.584 14.706 1.00 91.06 76 ASP A CA 1
ATOM 601 C C . ASP A 1 76 ? 1.282 -1.490 15.769 1.00 91.06 76 ASP A C 1
ATOM 603 O O . ASP A 1 76 ? 1.154 -0.309 15.426 1.00 91.06 76 ASP A O 1
ATOM 607 N N . PRO A 1 77 ? 1.191 -1.844 17.067 1.00 93.62 77 PRO A N 1
ATOM 608 C CA . PRO A 1 77 ? 1.333 -3.189 17.640 1.00 93.62 77 PRO A CA 1
ATOM 609 C C . PRO A 1 77 ? 0.137 -4.121 17.360 1.00 93.62 77 PRO A C 1
ATOM 611 O O . PRO A 1 77 ? -0.998 -3.683 17.211 1.00 93.62 77 PRO A O 1
ATOM 614 N N . MET A 1 78 ? 0.369 -5.441 17.405 1.00 90.94 78 MET A N 1
ATOM 615 C CA . MET A 1 78 ? -0.673 -6.472 17.200 1.00 90.94 78 MET A CA 1
ATOM 616 C C . MET A 1 78 ? -1.750 -6.535 18.302 1.00 90.94 78 MET A C 1
ATOM 618 O O . MET A 1 78 ? -2.768 -7.204 18.136 1.00 90.94 78 MET A O 1
ATOM 622 N N . SER A 1 79 ? -1.533 -5.893 19.453 1.00 93.88 79 SER A N 1
ATOM 623 C CA . SER A 1 79 ? -2.493 -5.882 20.559 1.00 93.88 79 SER A CA 1
ATOM 624 C C . SER A 1 79 ? -2.426 -4.580 21.341 1.00 93.88 79 SER A C 1
ATOM 626 O O . SER A 1 79 ? -1.335 -4.087 21.630 1.00 93.88 79 SER A O 1
ATOM 628 N N . TYR A 1 80 ? -3.590 -4.091 21.763 1.00 94.56 80 TYR A N 1
ATOM 629 C CA . TYR A 1 80 ? -3.742 -2.873 22.551 1.00 94.56 80 TYR A CA 1
ATOM 630 C C . TYR A 1 80 ? -4.379 -3.205 23.903 1.00 94.56 80 TYR A C 1
ATOM 632 O O . TYR A 1 80 ? -5.282 -4.033 23.983 1.00 94.56 80 TYR A O 1
ATOM 640 N N . SER A 1 81 ? -3.924 -2.538 24.963 1.00 94.94 81 SER A N 1
ATOM 641 C CA . SER A 1 81 ? -4.502 -2.639 26.306 1.00 94.94 81 SER A CA 1
ATOM 642 C C . SER A 1 81 ? -4.624 -1.239 26.885 1.00 94.94 81 SER A C 1
ATOM 644 O O . SER A 1 81 ? -3.619 -0.542 27.006 1.00 94.94 81 SER A O 1
ATOM 646 N N . ASN A 1 82 ? -5.842 -0.830 27.233 1.00 94.75 82 ASN A N 1
ATOM 647 C CA . ASN A 1 82 ? -6.132 0.489 27.791 1.00 94.75 82 ASN A CA 1
ATOM 648 C C . ASN A 1 82 ? -7.135 0.378 28.937 1.00 94.75 82 ASN A C 1
ATOM 650 O O . ASN A 1 82 ? -7.945 -0.547 28.983 1.00 94.75 82 ASN A O 1
ATOM 654 N N . GLU A 1 83 ? -7.085 1.350 29.841 1.00 95.44 83 GLU A N 1
ATOM 655 C CA . GLU A 1 83 ? -8.029 1.497 30.944 1.00 95.44 83 GLU A CA 1
ATOM 656 C C . GLU A 1 83 ? -8.910 2.723 30.695 1.00 95.44 83 GLU A C 1
ATOM 658 O O . GLU A 1 83 ? -8.438 3.763 30.234 1.00 95.44 83 GLU A O 1
ATOM 663 N N . VAL A 1 84 ? -10.198 2.610 31.013 1.00 95.81 84 VAL A N 1
ATOM 664 C CA . VAL A 1 84 ? -11.174 3.696 30.889 1.00 95.81 84 VAL A CA 1
ATOM 665 C C . VAL A 1 84 ? -12.029 3.741 32.148 1.00 95.81 84 VAL A C 1
ATOM 667 O O . VAL A 1 84 ? -12.413 2.704 32.689 1.00 95.81 84 VAL A O 1
ATOM 670 N N . PHE A 1 85 ? -12.312 4.944 32.645 1.00 96.94 85 PHE A N 1
ATOM 671 C CA . PHE A 1 85 ? -13.198 5.105 33.794 1.00 96.94 85 PHE A CA 1
ATOM 672 C C . PHE A 1 85 ? -14.648 4.827 33.391 1.00 96.94 85 PHE A C 1
ATOM 674 O O . PHE A 1 85 ? -15.091 5.231 32.322 1.00 96.94 85 PHE A O 1
ATOM 681 N N . GLU A 1 86 ? -15.418 4.175 34.258 1.00 95.19 86 GLU A N 1
ATOM 682 C CA . GLU A 1 86 ? -16.812 3.832 33.948 1.00 95.19 86 GLU A CA 1
ATOM 683 C C . GLU A 1 86 ? -17.728 5.063 33.810 1.00 95.19 86 GLU A C 1
ATOM 685 O O . GLU A 1 86 ? -18.698 5.065 33.059 1.00 95.19 86 GLU A O 1
ATOM 690 N N . ASN A 1 87 ? -17.382 6.154 34.496 1.00 95.94 87 ASN A N 1
ATOM 691 C CA . ASN A 1 87 ? -18.172 7.381 34.544 1.00 95.94 87 ASN A CA 1
ATOM 692 C C . ASN A 1 87 ? -17.870 8.362 33.397 1.00 95.94 87 ASN A C 1
ATOM 694 O O . ASN A 1 87 ? -18.303 9.517 33.458 1.00 95.94 87 ASN A O 1
ATOM 698 N N . VAL A 1 88 ? -17.114 7.940 32.378 1.00 96.81 88 VAL A N 1
ATOM 699 C CA . VAL A 1 88 ? -16.850 8.781 31.206 1.00 96.81 88 VAL A CA 1
ATOM 700 C C . VAL A 1 88 ? -18.138 9.047 30.420 1.00 96.81 88 VAL A C 1
ATOM 702 O O . VAL A 1 88 ? -19.019 8.185 30.345 1.00 96.81 88 VAL A O 1
ATOM 705 N N . PRO A 1 89 ? -18.276 10.233 29.804 1.00 97.50 89 PRO A N 1
ATOM 706 C CA . PRO A 1 89 ? -19.412 10.511 28.941 1.00 97.50 89 PRO A CA 1
ATOM 707 C C . PRO A 1 89 ? -19.395 9.617 27.692 1.00 97.50 89 PRO A C 1
ATOM 709 O O . PRO A 1 89 ? -18.344 9.157 27.238 1.00 97.50 89 PRO A O 1
ATOM 712 N N . ILE A 1 90 ? -20.577 9.411 27.108 1.00 97.44 90 ILE A N 1
ATOM 713 C CA . ILE A 1 90 ? -20.725 8.790 25.786 1.00 97.44 90 ILE A CA 1
ATOM 714 C C . ILE A 1 90 ? -19.995 9.653 24.745 1.00 97.44 90 ILE A C 1
ATOM 716 O O . ILE A 1 90 ? -20.082 10.880 24.784 1.00 97.44 90 ILE A O 1
ATOM 720 N N . GLY A 1 91 ? -19.294 9.007 23.817 1.00 96.94 91 GLY A N 1
ATOM 721 C CA . GLY A 1 91 ? -18.461 9.632 22.790 1.00 96.94 91 GLY A CA 1
ATOM 722 C C . GLY A 1 91 ? -17.009 9.849 23.219 1.00 96.94 91 GLY A C 1
ATOM 723 O O . GLY A 1 91 ? -16.271 10.541 22.525 1.00 96.94 91 GLY A O 1
ATOM 724 N N . THR A 1 92 ? -16.584 9.291 24.356 1.00 97.69 92 THR A N 1
ATOM 725 C CA . THR A 1 92 ? -15.194 9.395 24.821 1.00 97.69 92 THR A CA 1
ATOM 726 C C . THR A 1 92 ? -14.301 8.458 24.016 1.00 97.69 92 THR A C 1
ATOM 728 O O . THR A 1 92 ? -14.598 7.269 23.915 1.00 97.69 92 THR A O 1
ATOM 731 N N . SER A 1 93 ? -13.191 8.973 23.484 1.00 97.44 93 SER A N 1
ATOM 732 C CA . SER A 1 93 ? -12.144 8.171 22.839 1.00 97.44 93 SER A CA 1
ATOM 733 C C . SER A 1 93 ? -11.406 7.316 23.863 1.00 97.44 93 SER A C 1
ATOM 735 O O . SER A 1 93 ? -10.903 7.831 24.860 1.00 97.44 93 SER A O 1
ATOM 737 N N . VAL A 1 94 ? -11.345 6.012 23.605 1.00 96.19 94 VAL A N 1
ATOM 738 C CA . VAL A 1 94 ? -10.732 5.015 24.492 1.00 96.19 94 VAL A CA 1
ATOM 739 C C . VAL A 1 94 ? -9.328 4.666 24.016 1.00 96.19 94 VAL A C 1
ATOM 741 O O . VAL A 1 94 ? -8.375 4.716 24.786 1.00 96.19 94 VAL A O 1
ATOM 744 N N . VAL A 1 95 ? -9.202 4.312 22.738 1.00 95.62 95 VAL A N 1
ATOM 745 C CA . VAL A 1 95 ? -7.942 3.925 22.097 1.00 95.62 95 VAL A CA 1
ATOM 746 C C . VAL A 1 95 ? -8.052 4.148 20.595 1.00 95.62 95 VAL A C 1
ATOM 748 O O . VAL A 1 95 ? -9.124 3.953 20.031 1.00 95.62 95 VAL A O 1
ATOM 751 N N . SER A 1 96 ? -6.951 4.510 19.946 1.00 95.56 96 SER A N 1
ATOM 752 C CA . SER A 1 96 ? -6.833 4.459 18.488 1.00 95.56 96 SER A CA 1
ATOM 753 C C . SER A 1 96 ? -5.934 3.292 18.104 1.00 95.56 96 SER A C 1
ATOM 755 O O . SER A 1 96 ? -4.813 3.184 18.609 1.00 95.56 96 SER A O 1
ATOM 757 N N . VAL A 1 97 ? -6.445 2.409 17.249 1.00 95.69 97 VAL A N 1
ATOM 758 C CA . VAL A 1 97 ? -5.664 1.322 16.653 1.00 95.69 97 VAL A CA 1
ATOM 759 C C . VAL A 1 97 ? -5.167 1.736 15.276 1.00 95.69 97 VAL A C 1
ATOM 761 O O . VAL A 1 97 ? -5.845 2.481 14.571 1.00 95.69 97 VAL A O 1
ATOM 764 N N . THR A 1 98 ? -4.001 1.232 14.889 1.00 94.75 98 THR A N 1
ATOM 765 C CA . THR A 1 98 ? -3.373 1.575 13.614 1.00 94.75 98 THR A CA 1
ATOM 766 C C . THR A 1 98 ? -2.918 0.307 12.914 1.00 94.75 98 THR A C 1
ATOM 768 O O . THR A 1 98 ? -2.204 -0.512 13.492 1.00 94.75 98 THR A O 1
ATOM 771 N N . ALA A 1 99 ? -3.323 0.174 11.659 1.00 95.25 99 ALA A N 1
ATOM 772 C CA . ALA A 1 99 ? -2.767 -0.765 10.708 1.00 95.25 99 ALA A CA 1
ATOM 773 C C . ALA A 1 99 ? -2.144 -0.005 9.532 1.00 95.25 99 ALA A C 1
ATOM 775 O O . ALA A 1 99 ? -2.462 1.162 9.284 1.00 95.25 99 ALA A O 1
ATOM 776 N N . THR A 1 100 ? -1.239 -0.671 8.827 1.00 94.06 100 THR A N 1
ATOM 777 C CA . THR A 1 100 ? -0.589 -0.166 7.617 1.00 94.06 100 THR A CA 1
ATOM 778 C C . THR A 1 100 ? -0.695 -1.196 6.510 1.00 94.06 100 THR A C 1
ATOM 780 O O . THR A 1 100 ? -0.519 -2.385 6.772 1.00 94.06 100 THR A O 1
ATOM 783 N N . ASP A 1 101 ? -0.924 -0.718 5.297 1.00 94.06 101 ASP A N 1
ATOM 784 C CA . ASP A 1 101 ? -0.853 -1.494 4.066 1.00 94.06 101 ASP A CA 1
ATOM 785 C C . ASP A 1 101 ? 0.190 -0.847 3.143 1.00 94.06 101 ASP A C 1
ATOM 787 O O . ASP A 1 101 ? 0.396 0.371 3.210 1.00 94.06 101 ASP A O 1
ATOM 791 N N . LEU A 1 102 ? 0.917 -1.668 2.386 1.00 92.88 102 LEU A N 1
ATOM 792 C CA . LEU A 1 102 ? 1.988 -1.212 1.498 1.00 92.88 102 LEU A CA 1
ATOM 793 C C . LEU A 1 102 ? 1.478 -0.875 0.097 1.00 92.88 102 LEU A C 1
ATOM 795 O O . LEU A 1 102 ? 2.162 -0.126 -0.606 1.00 92.88 102 LEU A O 1
ATOM 799 N N . ASP A 1 103 ? 0.283 -1.347 -0.256 1.00 92.44 103 ASP A N 1
ATOM 800 C CA . ASP A 1 103 ? -0.335 -1.061 -1.539 1.00 92.44 103 ASP A CA 1
ATOM 801 C C . ASP A 1 103 ? -0.675 0.438 -1.652 1.00 92.44 103 ASP A C 1
ATOM 803 O O . ASP A 1 103 ? -0.797 1.188 -0.673 1.00 92.44 103 ASP A O 1
ATOM 807 N N . SER A 1 104 ? -0.834 0.931 -2.876 1.00 87.06 104 SER A N 1
ATOM 808 C CA . SER A 1 104 ? -1.042 2.352 -3.149 1.00 87.06 104 SER A CA 1
ATOM 809 C C . SER A 1 104 ? -2.499 2.731 -3.413 1.00 87.06 104 SER A C 1
ATOM 811 O O . SER A 1 104 ? -3.343 1.943 -3.836 1.00 87.06 104 SER A O 1
ATOM 813 N N . GLY A 1 105 ? -2.820 4.008 -3.185 1.00 87.06 105 GLY A N 1
ATOM 814 C CA . GLY A 1 105 ? -4.154 4.542 -3.462 1.00 87.06 105 GLY A CA 1
ATOM 815 C C . GLY A 1 105 ? -5.243 3.867 -2.624 1.00 87.06 105 GLY A C 1
ATOM 816 O O . GLY A 1 105 ? -5.127 3.797 -1.404 1.00 87.06 105 GLY A O 1
ATOM 817 N N . GLU A 1 106 ? -6.317 3.417 -3.275 1.00 85.12 106 GLU A N 1
ATOM 818 C CA . GLU A 1 106 ? -7.437 2.755 -2.588 1.00 85.12 106 GLU A CA 1
ATOM 819 C C . GLU A 1 106 ? -7.092 1.328 -2.127 1.00 85.12 106 GLU A C 1
ATOM 821 O O . GLU A 1 106 ? -7.700 0.867 -1.165 1.00 85.12 106 GLU A O 1
ATOM 826 N N . ASN A 1 107 ? -6.101 0.669 -2.747 1.00 85.38 107 ASN A N 1
ATOM 827 C CA . ASN A 1 107 ? -5.602 -0.640 -2.305 1.00 85.38 107 ASN A CA 1
ATOM 828 C C . ASN A 1 107 ? -4.933 -0.528 -0.923 1.00 85.38 107 ASN A C 1
ATOM 830 O O . ASN A 1 107 ? -5.121 -1.365 -0.061 1.00 85.38 107 ASN A O 1
ATOM 834 N N . GLY A 1 108 ? -4.250 0.586 -0.641 1.00 86.75 108 GLY A N 1
ATOM 835 C CA . GLY A 1 108 ? -3.671 0.835 0.684 1.00 86.75 108 GLY A CA 1
ATOM 836 C C . GLY A 1 108 ? -4.611 1.509 1.689 1.00 86.75 108 GLY A C 1
ATOM 837 O O . GLY A 1 108 ? -4.210 1.834 2.813 1.00 86.75 108 GLY A O 1
ATOM 838 N N . ARG A 1 109 ? -5.848 1.835 1.292 1.00 91.06 109 ARG A N 1
ATOM 839 C CA . ARG A 1 109 ? -6.751 2.653 2.109 1.00 91.06 109 ARG A CA 1
ATOM 840 C C . ARG A 1 109 ? -7.587 1.781 3.033 1.00 91.06 109 ARG A C 1
ATOM 842 O O . ARG A 1 109 ? -8.440 1.031 2.581 1.00 91.06 109 ARG A O 1
ATOM 849 N N . LEU A 1 110 ? -7.397 1.968 4.334 1.00 94.50 110 LEU A N 1
ATOM 850 C CA . LEU A 1 110 ? -7.968 1.090 5.350 1.00 94.50 110 LEU A CA 1
ATOM 851 C C . LEU A 1 110 ? -9.302 1.572 5.918 1.00 94.50 110 LEU A C 1
ATOM 853 O O . LEU A 1 110 ? -9.465 2.751 6.246 1.00 94.50 110 LEU A O 1
ATOM 857 N N . GLU A 1 111 ? -10.203 0.615 6.133 1.00 95.31 111 GLU A N 1
ATOM 858 C CA . GLU A 1 111 ? -11.377 0.740 6.989 1.00 95.31 111 GLU A CA 1
ATOM 859 C C . GLU A 1 111 ? -11.293 -0.191 8.203 1.00 95.31 111 GLU A C 1
ATOM 861 O O . GLU A 1 111 ? -11.005 -1.383 8.087 1.00 95.31 111 GLU A O 1
ATOM 866 N N . TYR A 1 112 ? -11.593 0.354 9.383 1.00 96.69 112 TYR A N 1
ATOM 867 C CA . TYR A 1 112 ? -11.570 -0.377 10.650 1.00 96.69 112 TYR A CA 1
ATOM 868 C C . TYR A 1 112 ? -12.976 -0.756 11.117 1.00 96.69 112 TYR A C 1
ATOM 870 O O . TYR A 1 112 ? -13.901 0.056 11.076 1.00 96.69 112 TYR A O 1
ATOM 878 N N . THR A 1 113 ? -13.130 -1.977 11.634 1.00 97.06 113 THR A N 1
ATOM 879 C CA . THR A 1 113 ? -14.405 -2.479 12.170 1.00 97.06 113 THR A CA 1
ATOM 880 C C . THR A 1 113 ? -14.209 -3.326 13.427 1.00 97.06 113 THR A C 1
ATOM 882 O O . THR A 1 113 ? -13.237 -4.071 13.549 1.00 97.06 113 THR A O 1
ATOM 885 N N . ILE A 1 114 ? -15.152 -3.240 14.371 1.00 97.62 114 ILE A N 1
ATOM 886 C CA . ILE A 1 114 ? -15.226 -4.165 15.510 1.00 97.62 114 ILE A CA 1
ATOM 887 C C . ILE A 1 114 ? -15.946 -5.424 15.024 1.00 97.62 114 ILE A C 1
ATOM 889 O O . ILE A 1 114 ? -17.125 -5.366 14.676 1.00 97.62 114 ILE A O 1
ATOM 893 N N . VAL A 1 115 ? -15.251 -6.562 14.998 1.00 97.25 115 VAL A N 1
ATOM 894 C CA . VAL A 1 115 ? -15.812 -7.828 14.490 1.00 97.25 115 VAL A CA 1
ATOM 895 C C . VAL A 1 115 ? -16.333 -8.740 15.597 1.00 97.25 115 VAL A C 1
ATOM 897 O O . VAL A 1 115 ? -17.178 -9.594 15.338 1.00 97.25 115 VAL A O 1
ATOM 900 N N . SER A 1 116 ? -15.849 -8.582 16.832 1.00 97.31 116 SER A N 1
ATOM 901 C CA . SER A 1 116 ? -16.393 -9.276 18.007 1.00 97.31 116 SER A CA 1
ATOM 902 C C . SER A 1 116 ? -15.950 -8.618 19.317 1.00 97.31 116 SER A C 1
ATOM 904 O O . SER A 1 116 ? -15.082 -7.743 19.318 1.00 97.31 116 SER A O 1
ATOM 906 N N . GLY A 1 117 ? -16.544 -9.042 20.436 1.00 95.75 117 GLY A N 1
ATOM 907 C CA . GLY A 1 117 ? -16.214 -8.546 21.778 1.00 95.75 117 GLY A CA 1
ATOM 908 C C . GLY A 1 117 ? -17.104 -7.408 22.277 1.00 95.75 117 GLY A C 1
ATOM 909 O O . GLY A 1 117 ? -17.041 -7.066 23.461 1.00 95.75 117 GLY A O 1
ATOM 910 N N . ASP A 1 118 ? -17.963 -6.873 21.405 1.00 96.00 118 ASP A N 1
ATOM 911 C CA . ASP A 1 118 ? -18.928 -5.812 21.705 1.00 96.00 118 ASP A CA 1
ATOM 912 C C . ASP A 1 118 ? -20.384 -6.234 21.438 1.00 96.00 118 ASP A C 1
ATOM 914 O O . ASP A 1 118 ? -21.146 -5.556 20.753 1.00 96.00 118 ASP A O 1
ATOM 918 N N . ASP A 1 119 ? -20.793 -7.378 21.988 1.00 92.94 119 ASP A N 1
ATOM 919 C CA . ASP A 1 119 ? -22.138 -7.946 21.772 1.00 92.94 119 ASP A CA 1
ATOM 920 C C . ASP A 1 119 ? -23.281 -7.006 22.211 1.00 92.94 119 ASP A C 1
ATOM 922 O O . ASP A 1 119 ? -24.424 -7.129 21.770 1.00 92.94 119 ASP A O 1
ATOM 926 N N . GLU A 1 120 ? -22.974 -6.055 23.091 1.00 93.50 120 GLU A N 1
ATOM 927 C CA . GLU A 1 120 ? -23.919 -5.096 23.658 1.00 93.50 120 GLU A CA 1
ATOM 928 C C . GLU A 1 120 ? -23.937 -3.753 22.904 1.00 93.50 120 GLU A C 1
ATOM 930 O O . GLU A 1 120 ? -24.790 -2.906 23.193 1.00 93.50 120 GLU A O 1
ATOM 935 N N . GLY A 1 121 ? -23.044 -3.550 21.925 1.00 95.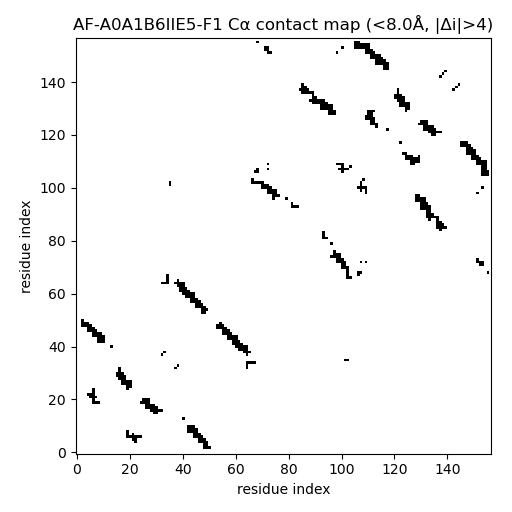38 121 GLY A N 1
ATOM 936 C CA . GLY A 1 121 ? -22.916 -2.295 21.176 1.00 95.38 121 GLY A CA 1
ATOM 937 C C . GLY A 1 121 ? -22.551 -1.113 22.077 1.00 95.38 121 GLY A C 1
ATOM 938 O O . GLY A 1 121 ? -23.181 -0.049 22.000 1.00 95.38 121 GLY A O 1
ATOM 939 N N . VAL A 1 122 ? -21.627 -1.349 23.010 1.00 97.25 122 VAL A N 1
ATOM 940 C CA . VAL A 1 122 ? -21.114 -0.386 23.989 1.00 97.25 122 VAL A CA 1
ATOM 941 C C . VAL A 1 122 ? -20.071 0.526 23.361 1.00 97.25 122 VAL A C 1
ATOM 943 O O . VAL A 1 122 ? -19.939 1.668 23.808 1.00 97.25 122 VAL A O 1
ATOM 946 N N . PHE A 1 123 ? -19.384 0.070 22.317 1.00 97.94 123 PHE A N 1
ATOM 947 C CA . PHE A 1 123 ? -18.359 0.824 21.613 1.00 97.94 123 PHE A CA 1
ATOM 948 C C . PHE A 1 123 ? -18.774 1.132 20.174 1.00 97.94 123 PHE A C 1
ATOM 950 O O . PHE A 1 123 ? -19.719 0.577 19.617 1.00 97.94 123 PHE A O 1
ATOM 957 N N . ASP A 1 124 ? -18.074 2.092 19.593 1.00 97.31 124 ASP A N 1
ATOM 958 C CA . ASP A 1 124 ? -18.078 2.382 18.165 1.00 97.31 124 ASP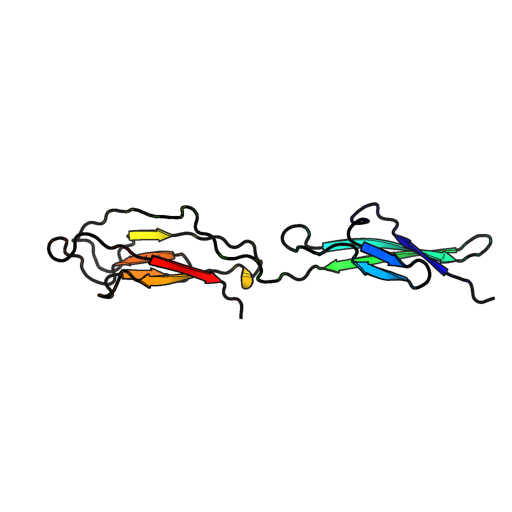 A CA 1
ATOM 959 C C . ASP A 1 124 ? -16.624 2.505 17.706 1.00 97.31 124 ASP A C 1
ATOM 961 O O . ASP A 1 124 ? -15.743 2.768 18.530 1.00 97.31 124 ASP A O 1
ATOM 965 N N . ILE A 1 125 ? -16.362 2.328 16.414 1.00 98.00 125 ILE A N 1
ATOM 966 C CA . ILE A 1 125 ? -15.035 2.564 15.837 1.00 98.00 125 ILE A CA 1
ATOM 967 C C . ILE A 1 125 ? -15.147 3.484 14.630 1.00 98.00 125 ILE A C 1
ATOM 969 O O . ILE A 1 125 ? -15.942 3.264 13.716 1.00 98.00 125 ILE A O 1
ATOM 973 N N . GLU A 1 126 ? -14.335 4.534 14.616 1.00 97.62 126 GLU A N 1
ATOM 974 C CA . GLU A 1 126 ? -14.229 5.407 13.456 1.00 97.62 126 GLU A CA 1
ATOM 975 C C . GLU A 1 126 ? -13.505 4.672 12.324 1.00 97.62 126 GLU A C 1
ATOM 977 O O . GLU A 1 126 ? -12.287 4.480 12.359 1.00 97.62 126 GLU A O 1
ATOM 982 N N . ALA A 1 127 ? -14.263 4.298 11.291 1.00 95.75 127 ALA A N 1
ATOM 983 C CA . ALA A 1 127 ? -13.773 3.472 10.190 1.00 95.75 127 ALA A CA 1
ATOM 984 C C . ALA A 1 127 ? -12.530 4.040 9.490 1.00 95.75 127 ALA A C 1
ATOM 986 O O . ALA A 1 127 ? -11.712 3.269 9.022 1.00 95.75 127 ALA A O 1
ATOM 987 N N . ASN A 1 128 ? -12.340 5.364 9.452 1.00 94.19 128 ASN A N 1
ATOM 988 C CA . ASN A 1 128 ? -11.225 5.983 8.723 1.00 94.19 128 ASN A CA 1
ATOM 989 C C . ASN A 1 128 ? -9.918 6.105 9.527 1.00 94.19 128 ASN A C 1
ATOM 991 O O . ASN A 1 128 ? -8.888 6.430 8.942 1.00 94.19 128 ASN A O 1
ATOM 995 N N . ASN A 1 129 ? -9.947 5.960 10.856 1.00 94.25 129 ASN A N 1
ATOM 996 C CA . ASN A 1 129 ? -8.763 6.213 11.693 1.00 94.25 129 ASN A CA 1
ATOM 997 C C . ASN A 1 129 ? -8.577 5.230 12.861 1.00 94.25 129 ASN A C 1
ATOM 999 O O . ASN A 1 129 ? -7.642 5.399 13.640 1.00 94.25 129 ASN A O 1
ATOM 1003 N N . GLY A 1 130 ? -9.473 4.250 13.017 1.00 95.94 130 GLY A N 1
ATOM 1004 C CA . GLY A 1 130 ? -9.355 3.209 14.034 1.00 95.94 130 GLY A CA 1
ATOM 1005 C C . GLY A 1 130 ? -9.600 3.685 15.469 1.00 95.94 130 GLY A C 1
ATOM 1006 O O . GLY A 1 130 ? -9.265 2.969 16.413 1.00 95.94 130 GLY A O 1
ATOM 1007 N N . THR A 1 131 ? -10.170 4.876 15.677 1.00 97.81 131 THR A N 1
ATOM 1008 C CA . THR A 1 131 ? -10.474 5.384 17.023 1.00 97.81 131 THR A CA 1
ATOM 1009 C C . THR A 1 131 ? -11.722 4.720 17.578 1.00 97.81 131 THR A C 1
ATOM 1011 O O . THR A 1 131 ? -12.815 4.870 17.038 1.00 97.81 131 THR A O 1
ATOM 1014 N N . ILE A 1 132 ? -11.557 4.013 18.692 1.00 97.94 132 ILE A N 1
ATOM 1015 C CA . ILE A 1 132 ? -12.635 3.379 19.442 1.00 97.94 132 ILE A CA 1
ATOM 1016 C C . ILE A 1 132 ? -13.219 4.391 20.428 1.00 97.94 132 ILE A C 1
ATOM 1018 O O . ILE A 1 132 ? -12.498 4.998 21.226 1.00 97.94 132 ILE A O 1
ATOM 1022 N N . LEU A 1 133 ? -14.537 4.551 20.382 1.00 97.75 133 LEU A N 1
ATOM 1023 C CA . LEU A 1 133 ? -15.311 5.515 21.158 1.00 97.75 133 LEU A CA 1
ATOM 1024 C C . LEU A 1 133 ? -16.342 4.791 22.027 1.00 97.75 133 LEU A C 1
ATOM 1026 O O . LEU A 1 133 ? -16.876 3.752 21.638 1.00 97.75 133 LEU A O 1
ATOM 1030 N N . THR A 1 134 ? -16.692 5.360 23.180 1.00 97.62 134 THR A N 1
ATOM 1031 C CA . THR A 1 134 ? -17.849 4.883 23.948 1.00 97.62 134 THR A CA 1
ATOM 1032 C C . THR A 1 134 ? -19.150 5.261 23.239 1.00 97.62 134 THR A C 1
ATOM 1034 O O . THR A 1 134 ? -19.395 6.420 22.916 1.00 97.62 134 THR A O 1
ATOM 1037 N N . ARG A 1 135 ? -20.032 4.289 23.019 1.00 97.44 135 ARG A N 1
ATOM 1038 C CA . ARG A 1 135 ? -21.375 4.476 22.446 1.00 97.44 135 ARG A CA 1
ATOM 1039 C C . ARG A 1 135 ? -22.471 4.429 23.512 1.00 97.44 135 ARG A C 1
ATOM 1041 O O . ARG A 1 135 ? -23.561 4.968 23.315 1.00 97.44 135 ARG A O 1
ATOM 1048 N N . ARG A 1 136 ? -22.182 3.802 24.654 1.00 96.50 136 ARG A N 1
ATOM 1049 C CA . ARG A 1 136 ? -23.060 3.707 25.828 1.00 96.50 136 ARG A CA 1
ATOM 1050 C C . ARG A 1 136 ? -22.290 4.031 27.105 1.00 96.50 136 ARG A C 1
ATOM 1052 O O . ARG A 1 136 ? -21.065 4.106 27.096 1.00 96.50 136 ARG A O 1
ATOM 1059 N N . SER A 1 137 ? -23.023 4.249 28.194 1.00 95.75 137 SER A N 1
ATOM 1060 C CA . SER A 1 137 ? -22.432 4.357 29.528 1.00 95.75 137 SER A CA 1
ATOM 1061 C C . SER A 1 137 ? -21.761 3.044 29.916 1.00 95.75 137 SER A C 1
ATOM 1063 O O . SER A 1 137 ? -22.307 1.973 29.646 1.00 95.75 137 SER A O 1
ATOM 1065 N N . LEU A 1 138 ? -20.615 3.142 30.578 1.00 96.25 138 LEU A N 1
ATOM 1066 C CA . LEU A 1 138 ? -19.902 2.000 31.127 1.00 96.25 138 LEU A CA 1
ATOM 1067 C C . LEU A 1 138 ? -20.319 1.789 32.587 1.00 96.25 138 LEU A C 1
ATOM 1069 O O . LEU A 1 138 ? -20.674 2.733 33.288 1.00 96.25 138 LEU A O 1
ATOM 1073 N N . ASP A 1 139 ? -20.277 0.540 33.027 1.00 96.12 139 ASP A N 1
ATOM 1074 C CA . ASP A 1 139 ? -20.528 0.151 34.412 1.00 96.12 139 ASP A CA 1
ATOM 1075 C C . ASP A 1 139 ? -19.653 -1.061 34.732 1.00 96.12 139 ASP A C 1
ATOM 1077 O O . ASP A 1 139 ? -19.853 -2.154 34.184 1.00 96.12 139 ASP A O 1
ATOM 1081 N N . ARG A 1 140 ? -18.643 -0.859 35.582 1.00 95.75 140 ARG A N 1
ATOM 1082 C CA . ARG A 1 140 ? -17.649 -1.885 35.896 1.00 95.75 140 ARG A CA 1
ATOM 1083 C C . ARG A 1 140 ? -18.272 -3.037 36.675 1.00 95.75 140 ARG A C 1
ATOM 1085 O O . ARG A 1 140 ? -17.804 -4.169 36.539 1.00 95.75 140 ARG A O 1
ATOM 1092 N N . GLU A 1 141 ? -19.303 -2.771 37.478 1.00 96.88 141 GLU A N 1
ATOM 1093 C CA . GLU A 1 141 ? -20.019 -3.808 38.223 1.00 96.88 141 GLU A CA 1
ATOM 1094 C C . GLU A 1 141 ? -20.802 -4.745 37.294 1.00 96.88 141 GLU A C 1
ATOM 1096 O O . GLU A 1 141 ? -20.923 -5.934 37.595 1.00 96.88 141 GLU A O 1
ATOM 1101 N N . THR A 1 142 ? -21.276 -4.240 36.151 1.00 94.06 142 THR A N 1
ATOM 1102 C CA . THR A 1 142 ? -21.907 -5.059 35.106 1.00 94.06 142 THR A CA 1
ATOM 1103 C C . THR A 1 142 ? -20.863 -5.803 34.272 1.00 94.06 142 THR A C 1
ATOM 1105 O O . THR A 1 142 ? -20.979 -7.016 34.077 1.00 94.06 142 THR A O 1
ATOM 1108 N N . LYS A 1 143 ? -19.831 -5.103 33.778 1.00 94.94 143 LYS A N 1
ATOM 1109 C CA . LYS A 1 143 ? -18.773 -5.697 32.948 1.00 94.94 143 LYS A CA 1
ATOM 1110 C C . LYS A 1 143 ? -17.466 -4.919 33.072 1.00 94.94 143 LYS A C 1
ATOM 1112 O O . LYS A 1 143 ? -17.358 -3.773 32.646 1.00 94.94 143 LYS A O 1
ATOM 1117 N N . SER A 1 144 ? -16.449 -5.580 33.617 1.00 94.44 144 SER A N 1
ATOM 1118 C CA . SER A 1 144 ? -15.148 -4.973 33.920 1.00 94.44 144 SER A CA 1
ATOM 1119 C C . SER A 1 144 ? -14.090 -5.141 32.826 1.00 94.44 144 SER A C 1
ATOM 1121 O O . SER A 1 144 ? -13.034 -4.519 32.917 1.00 94.44 144 SER A O 1
ATOM 1123 N N . LEU A 1 145 ? -14.342 -5.973 31.808 1.00 95.38 145 LEU A N 1
ATOM 1124 C CA . LEU A 1 145 ? -13.396 -6.251 30.727 1.00 95.38 145 LEU A CA 1
ATOM 1125 C C . LEU A 1 145 ? -14.116 -6.437 29.389 1.00 95.38 145 LEU A C 1
ATOM 1127 O O . LEU A 1 145 ? -15.100 -7.175 29.292 1.00 95.38 145 LEU A O 1
ATOM 1131 N N . TYR A 1 146 ? -13.560 -5.816 28.350 1.00 96.12 146 TYR A N 1
ATOM 1132 C CA . TYR A 1 146 ? -13.992 -5.960 26.965 1.00 96.12 146 TYR A CA 1
ATOM 1133 C C . TYR A 1 146 ? -12.807 -6.408 26.113 1.00 96.12 146 TYR A C 1
ATOM 1135 O O . TYR A 1 146 ? -11.814 -5.695 25.997 1.00 96.12 146 TYR A O 1
ATOM 1143 N N . ASN A 1 147 ? -12.921 -7.594 25.516 1.00 96.69 147 ASN A N 1
ATOM 1144 C CA . ASN A 1 147 ? -11.924 -8.135 24.595 1.00 96.69 147 ASN A CA 1
ATOM 1145 C C . ASN A 1 147 ? -12.402 -7.886 23.167 1.00 96.69 147 ASN A C 1
ATOM 1147 O O . ASN A 1 147 ? -13.053 -8.747 22.578 1.00 96.69 147 ASN A O 1
ATOM 1151 N N . LEU A 1 148 ? -12.130 -6.689 22.650 1.00 96.94 148 LEU A N 1
ATOM 1152 C CA . LEU A 1 148 ? -12.535 -6.300 21.303 1.00 96.94 148 LEU A CA 1
ATOM 1153 C C . LEU A 1 148 ? -11.586 -6.908 20.271 1.00 96.94 148 LEU A C 1
ATOM 1155 O O . LEU A 1 148 ? -10.369 -6.752 20.372 1.00 96.94 148 LEU A O 1
ATOM 1159 N N . VAL A 1 149 ? -12.148 -7.574 19.265 1.00 97.19 149 VAL A N 1
ATOM 1160 C CA . VAL A 1 149 ? -11.400 -7.995 18.078 1.00 97.19 149 VAL A CA 1
ATOM 1161 C C . VAL A 1 149 ? -11.703 -6.997 16.976 1.00 97.19 149 VAL A C 1
ATOM 1163 O O . VAL A 1 149 ? -12.867 -6.800 16.619 1.00 97.19 149 VAL A O 1
ATOM 1166 N N . ILE A 1 150 ? -10.652 -6.370 16.459 1.00 96.81 150 ILE A N 1
ATOM 1167 C CA . ILE A 1 150 ? -10.732 -5.366 15.401 1.00 96.81 150 ILE A CA 1
ATOM 1168 C C . ILE A 1 150 ? -10.203 -5.974 14.107 1.00 96.81 150 ILE A C 1
ATOM 1170 O O . ILE A 1 150 ? -9.198 -6.684 14.124 1.00 96.81 150 ILE A O 1
ATOM 1174 N N . ALA A 1 151 ? -10.876 -5.688 12.998 1.00 95.94 151 ALA A N 1
ATOM 1175 C CA . ALA A 1 151 ? -10.378 -5.963 11.660 1.00 95.94 151 ALA A CA 1
ATOM 1176 C C . ALA A 1 151 ? -10.072 -4.643 10.945 1.00 95.94 151 ALA A C 1
ATOM 1178 O O . ALA A 1 151 ? -10.812 -3.669 11.099 1.00 95.94 151 ALA A O 1
ATOM 1179 N N . ALA A 1 152 ? -8.992 -4.639 10.169 1.00 95.44 152 ALA A N 1
ATOM 1180 C CA . ALA A 1 152 ? -8.720 -3.642 9.146 1.00 95.44 152 ALA A CA 1
ATOM 1181 C C . ALA A 1 152 ? -8.842 -4.337 7.789 1.00 95.44 152 ALA A C 1
ATOM 1183 O O . ALA A 1 152 ? -8.343 -5.452 7.628 1.00 95.44 152 ALA A O 1
ATOM 1184 N N . ALA A 1 153 ? -9.527 -3.698 6.852 1.00 92.50 153 ALA A N 1
ATOM 1185 C CA . ALA A 1 153 ? -9.625 -4.147 5.472 1.00 92.50 153 ALA A CA 1
ATOM 1186 C C . ALA A 1 153 ? -9.289 -2.975 4.555 1.00 92.50 153 ALA A C 1
ATOM 1188 O O . ALA A 1 153 ? -9.665 -1.840 4.855 1.00 92.50 153 ALA A O 1
ATOM 1189 N N . ASP A 1 154 ? -8.579 -3.251 3.469 1.00 88.50 154 ASP A N 1
ATOM 1190 C CA . ASP A 1 154 ? -8.438 -2.300 2.375 1.00 88.50 154 ASP A CA 1
ATOM 1191 C C . ASP A 1 154 ? -9.789 -2.039 1.676 1.00 88.50 154 ASP A C 1
ATOM 1193 O O . ASP A 1 154 ? -10.794 -2.722 1.911 1.00 88.50 154 ASP A O 1
ATOM 1197 N N . GLN A 1 155 ? -9.836 -1.002 0.837 1.00 76.12 155 GLN A N 1
ATOM 1198 C CA . GLN A 1 155 ? -11.015 -0.653 0.042 1.00 76.12 155 GLN A CA 1
ATOM 1199 C C . GLN A 1 155 ? -10.981 -1.259 -1.374 1.00 76.12 155 GLN A C 1
ATOM 1201 O O . GLN A 1 155 ? -11.776 -0.846 -2.233 1.00 76.12 155 GLN A O 1
ATOM 1206 N N . ALA A 1 156 ? -10.101 -2.230 -1.648 1.00 66.44 156 ALA A N 1
ATOM 1207 C CA . ALA A 1 156 ? -10.032 -2.860 -2.959 1.00 66.44 156 ALA A CA 1
ATOM 1208 C C . ALA A 1 156 ? -11.284 -3.721 -3.234 1.00 66.44 156 ALA A C 1
ATOM 1210 O O . ALA A 1 156 ? -11.905 -4.300 -2.341 1.00 66.44 156 ALA A O 1
ATOM 1211 N N . ARG A 1 157 ? -11.709 -3.757 -4.503 1.00 53.53 157 ARG A N 1
ATOM 1212 C CA . ARG A 1 157 ? -12.917 -4.454 -4.979 1.00 53.53 157 ARG A CA 1
ATOM 1213 C C . ARG A 1 157 ? -12.593 -5.636 -5.873 1.00 53.53 157 ARG A C 1
ATOM 1215 O O . ARG A 1 157 ? -11.704 -5.480 -6.738 1.00 53.53 157 ARG A O 1
#

Sequence (157 aa):
VNGLVTYTVISDWANDVFSLHPQTGIFTLTARLDYEEVQHYIFVVQAQDTGRPSLSSTLTVFFNVLDLNDNAPLFDPMSYSNEVFENVPIGTSVVSVTATDLDSGENGRLEYTIVSGDDEGVFDIEANNGTILTRRSLDRETKSLYNLVIAAADQAR

Secondary structure (DSSP, 8-state):
----EEEEE-S-SSTTTEEE-TTT--EEESS---TTT-SEEEEEEEEEES-SSPPEEEEEEEEEPPP-S-S--EESSS-------TTPPTT-EEEE--EE--S-TTTT-EEEEEEES-TT--EEE-TTT-EEEE-S---TTT-S----EEEEEE---

Foldseek 3Di:
DPWQKFKDWPDDPCCCAWDADGRPRDIDGNDDDDCLVPQKDKTKMKIWTPDVVIDIDIDIDMDGDDWDLPWWKAWVVPDDDFDDDLADDFFDWTDWTDTFTSTDDQSGQKFKDFPDQCPPVQWDADGRTRTITGHDGGDCVVPVDTDTDMDIGGRDD

Nearest PDB structures (foldseek):
  5wjm-assembly1_A  TM=9.395E-01  e=5.585E-14  Mus musculus
  6e6b-assembly1_A  TM=9.077E-01  e=4.578E-12  Mus musculus
  6vfq-assembly1_A  TM=7.668E-01  e=1.515E-11  Homo sapiens
  7jgz-assembly1_A-2  TM=6.637E-01  e=8.793E-12  Mus musculus
  5szp-assembly1_B  TM=7.472E-01  e=2.472E-11  Mus musculus

Mean predicted aligned error: 6.32 Å

pLDDT: mean 93.01, std 7.37, range [48.44, 98.0]